Protein AF-A0A7C6KK44-F1 (afdb_monomer_lite)

Sequence (129 aa):
MARHRYSEIKTEFVRRELRRTRWKNRDYIHTLMLVEDLYAQGGPKHWPEGMGLRAISQRYPMAVHAIRSELIDGKVLSDEELRAWLAERRREEERRRKEWEEEHRRRREQEREDERLDREEWLQAGGLP

Radius of gyration: 24.21 Å; chains: 1; bounding box: 52×34×70 Å

Structure (mmCIF, N/CA/C/O backbone):
data_AF-A0A7C6KK44-F1
#
_entry.id   AF-A0A7C6KK44-F1
#
loop_
_atom_site.group_PDB
_atom_site.id
_atom_site.type_symbol
_atom_site.label_atom_id
_atom_site.label_alt_id
_atom_site.label_comp_id
_atom_site.label_asym_id
_atom_site.label_entity_id
_atom_site.label_seq_id
_atom_site.pdbx_PDB_ins_code
_atom_site.Cartn_x
_atom_site.Cartn_y
_atom_site.Cartn_z
_atom_site.occupancy
_atom_site.B_iso_or_equiv
_atom_site.auth_seq_id
_atom_site.auth_comp_id
_atom_site.auth_asym_id
_atom_site.auth_atom_id
_atom_site.pdbx_PDB_model_num
ATOM 1 N N . MET A 1 1 ? -15.683 -22.431 7.179 1.00 47.00 1 MET A N 1
ATOM 2 C CA . MET A 1 1 ? -15.301 -21.051 7.550 1.00 47.00 1 MET A CA 1
ATOM 3 C C . MET A 1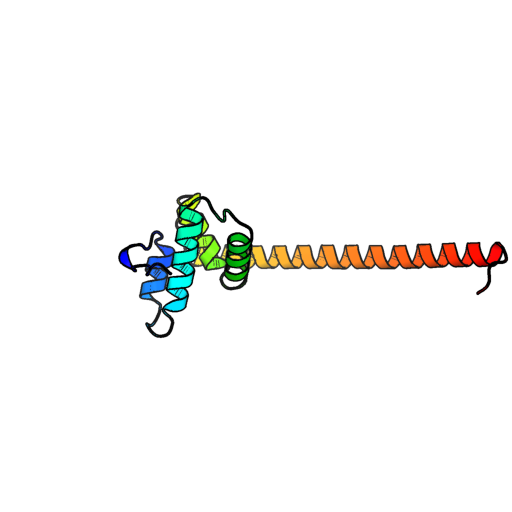 1 ? -15.623 -20.857 9.019 1.00 47.00 1 MET A C 1
ATOM 5 O O . MET A 1 1 ? -16.772 -21.070 9.394 1.00 47.00 1 MET A O 1
ATOM 9 N N . ALA A 1 2 ? -14.625 -20.556 9.852 1.00 54.94 2 ALA A N 1
ATOM 10 C CA . ALA A 1 2 ? -14.870 -20.212 11.249 1.00 54.94 2 ALA A CA 1
ATOM 11 C C . ALA A 1 2 ? -15.758 -18.957 11.301 1.00 54.94 2 ALA A C 1
ATOM 13 O O . ALA A 1 2 ? -15.562 -18.024 10.523 1.00 54.94 2 ALA A O 1
ATOM 14 N N . ARG A 1 3 ? -16.780 -18.951 12.160 1.00 64.19 3 ARG A N 1
ATOM 15 C CA . ARG A 1 3 ? -17.592 -17.750 12.381 1.00 64.19 3 ARG A CA 1
ATOM 16 C C . ARG A 1 3 ? -16.794 -16.812 13.277 1.00 64.19 3 ARG A C 1
ATOM 18 O O . ARG A 1 3 ? -16.680 -17.095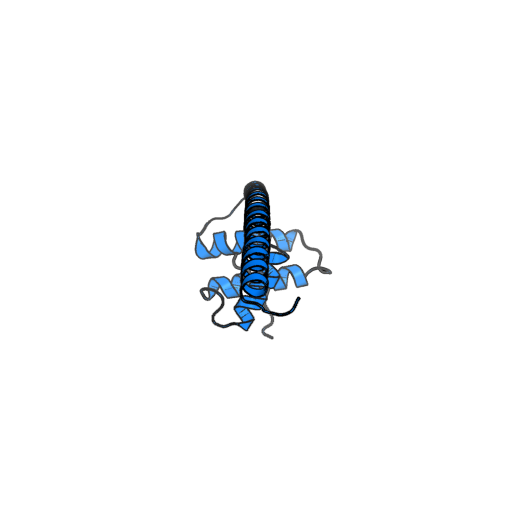 14.465 1.00 64.19 3 ARG A O 1
ATOM 25 N N . HIS A 1 4 ? -16.278 -15.720 12.723 1.00 76.31 4 HIS A N 1
ATOM 26 C CA . HIS A 1 4 ? -15.697 -14.653 13.534 1.00 76.31 4 HIS A CA 1
ATOM 27 C C . HIS A 1 4 ? -16.779 -14.057 14.436 1.00 76.31 4 HIS A C 1
ATOM 29 O O . HIS A 1 4 ? -17.857 -13.681 13.960 1.00 76.31 4 HIS A O 1
ATOM 35 N N . ARG A 1 5 ? -16.512 -13.980 15.741 1.00 90.50 5 ARG A N 1
ATOM 36 C CA . ARG A 1 5 ? -17.406 -13.290 16.678 1.00 90.50 5 ARG A CA 1
ATOM 37 C C . ARG A 1 5 ? -16.969 -11.840 16.807 1.00 90.50 5 ARG A C 1
ATOM 39 O O . ARG A 1 5 ? -15.789 -11.574 16.974 1.00 90.50 5 ARG A O 1
ATOM 46 N N . TYR A 1 6 ? -17.903 -10.887 16.812 1.00 92.06 6 TYR A N 1
ATOM 47 C CA . TYR A 1 6 ? -17.559 -9.461 16.969 1.00 92.06 6 TYR A CA 1
ATOM 48 C C . TYR A 1 6 ? -16.846 -9.139 18.296 1.00 92.06 6 TYR A C 1
ATOM 50 O O . TYR A 1 6 ? -16.189 -8.111 18.406 1.00 92.06 6 TYR A O 1
ATOM 58 N N . SER A 1 7 ? -16.924 -10.027 19.292 1.00 91.81 7 SER A N 1
ATOM 59 C CA . SER A 1 7 ? -16.136 -9.948 20.527 1.00 91.81 7 SER A CA 1
ATOM 60 C C . SER A 1 7 ? -14.633 -10.196 20.328 1.00 91.81 7 SER A C 1
ATOM 62 O O . SER A 1 7 ? -13.855 -9.898 21.223 1.00 91.81 7 SER A O 1
ATOM 64 N N . GLU A 1 8 ? -14.220 -10.753 19.186 1.00 94.12 8 GLU A N 1
ATOM 65 C CA . GLU A 1 8 ? -12.830 -11.110 18.856 1.00 94.12 8 GLU A CA 1
ATOM 66 C C . GLU A 1 8 ? -12.108 -10.010 18.050 1.00 94.12 8 GLU A C 1
ATOM 68 O O . GLU A 1 8 ? -10.960 -10.208 17.641 1.00 94.12 8 GLU A O 1
ATOM 73 N N . ILE A 1 9 ? -12.768 -8.862 17.822 1.00 96.94 9 ILE A N 1
ATOM 74 C CA . ILE A 1 9 ? -12.169 -7.675 17.192 1.00 96.94 9 ILE A CA 1
ATOM 75 C C . ILE A 1 9 ? -10.981 -7.205 18.033 1.00 96.94 9 ILE A C 1
ATOM 77 O O . ILE A 1 9 ? -11.107 -7.033 19.253 1.00 96.94 9 ILE A O 1
ATOM 81 N N . LYS A 1 10 ? -9.843 -6.962 17.380 1.00 96.25 10 LYS A N 1
ATOM 82 C CA . LYS A 1 10 ? -8.555 -6.721 18.052 1.00 96.25 10 LYS A CA 1
ATOM 83 C C . LYS A 1 10 ? -8.220 -5.233 18.154 1.00 96.25 10 LYS A C 1
ATOM 85 O O . LYS A 1 10 ? -7.777 -4.789 19.212 1.00 96.25 10 LYS A O 1
ATOM 90 N N . THR A 1 11 ? -8.492 -4.477 17.098 1.00 97.88 11 THR A N 1
ATOM 91 C CA . THR A 1 11 ? -8.103 -3.074 16.907 1.00 97.88 11 THR A CA 1
ATOM 92 C C . THR A 1 11 ? -9.230 -2.101 17.248 1.00 97.88 11 THR A C 1
ATOM 94 O O . THR A 1 11 ? -10.419 -2.376 17.045 1.00 97.88 11 THR A O 1
ATOM 97 N N . GLU A 1 12 ? -8.859 -0.922 17.738 1.00 97.56 12 GLU A N 1
ATOM 98 C CA . GLU A 1 12 ? -9.763 0.207 17.955 1.00 97.56 12 GLU A CA 1
ATOM 99 C C . GLU A 1 12 ? -10.352 0.720 16.642 1.00 97.56 12 GLU A C 1
ATOM 101 O O . GLU A 1 12 ? -11.534 1.084 16.599 1.00 97.56 12 GLU A O 1
ATOM 106 N N . PHE A 1 13 ? -9.578 0.692 15.553 1.00 97.88 13 PHE A N 1
ATOM 107 C CA . PHE A 1 13 ? -10.076 1.019 14.222 1.00 97.88 13 PHE A CA 1
ATOM 108 C C . PHE A 1 13 ? -11.314 0.189 13.852 1.00 97.88 13 PHE A C 1
ATOM 110 O O . PHE A 1 13 ? -12.367 0.752 13.539 1.00 97.88 13 PHE A O 1
ATOM 117 N N . VAL A 1 14 ? -11.243 -1.143 13.947 1.00 97.56 14 VAL A N 1
ATOM 118 C CA . VAL A 1 14 ? -12.374 -2.010 13.575 1.00 97.56 14 VAL A CA 1
ATOM 119 C C . VAL A 1 14 ? -13.544 -1.857 14.555 1.00 97.56 14 VAL A C 1
ATOM 121 O O . VAL A 1 14 ? -14.700 -1.840 14.122 1.00 97.56 14 VAL A O 1
ATOM 124 N N . ARG A 1 15 ? -13.289 -1.629 15.854 1.00 97.88 15 ARG A N 1
ATOM 125 C CA . ARG A 1 15 ? -14.349 -1.290 16.833 1.00 97.88 15 ARG A CA 1
ATOM 126 C C . ARG A 1 15 ? -15.064 0.018 16.485 1.00 97.88 15 ARG A C 1
ATOM 128 O O . ARG 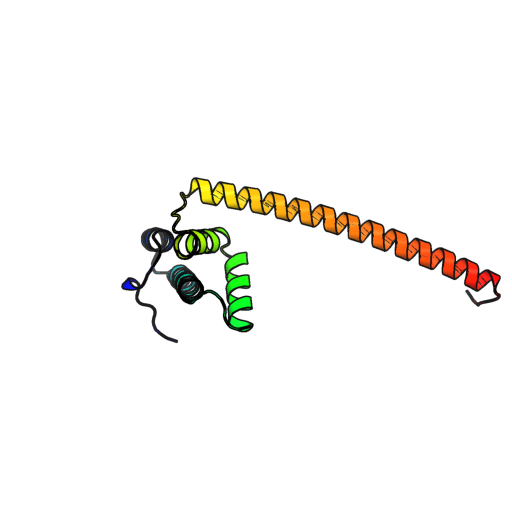A 1 15 ? -16.280 0.140 16.668 1.00 97.88 15 ARG A O 1
ATOM 135 N N . ARG A 1 16 ? -14.334 1.026 16.003 1.00 97.12 16 ARG A N 1
ATOM 136 C CA . ARG A 1 16 ? -14.897 2.304 15.541 1.00 97.12 16 ARG A CA 1
ATOM 137 C C . ARG A 1 16 ? -15.742 2.113 14.283 1.00 97.12 16 ARG A C 1
ATOM 139 O O . ARG A 1 16 ? -16.871 2.602 14.240 1.00 97.12 16 ARG A O 1
ATOM 146 N N . GLU A 1 17 ? -15.240 1.362 13.310 1.00 97.38 17 GLU A N 1
ATOM 147 C CA . GLU A 1 17 ? -15.959 1.078 12.065 1.00 97.38 17 GLU A CA 1
ATOM 148 C C . GLU A 1 17 ? -17.228 0.250 12.299 1.00 97.38 17 GLU A C 1
ATOM 150 O O . GLU A 1 17 ? -18.264 0.548 11.701 1.00 97.38 17 GLU A O 1
ATOM 155 N N . LEU A 1 18 ? -17.203 -0.726 13.217 1.00 97.50 18 LEU A N 1
ATOM 156 C CA . LEU A 1 18 ? -18.387 -1.507 13.590 1.00 97.50 18 LEU A CA 1
ATOM 157 C C . LEU A 1 18 ? -19.525 -0.596 14.076 1.00 97.50 18 LEU A C 1
ATOM 159 O O . LEU A 1 18 ? -20.652 -0.727 13.605 1.00 97.50 18 LEU A O 1
ATOM 163 N N . ARG A 1 19 ? -19.228 0.371 14.956 1.00 97.12 19 ARG A N 1
ATOM 164 C CA . ARG A 1 19 ? -20.219 1.337 15.476 1.00 97.12 19 ARG A CA 1
ATOM 165 C C . ARG A 1 19 ? -20.824 2.229 14.388 1.00 97.12 19 ARG A C 1
ATOM 167 O O . ARG A 1 19 ? -21.947 2.701 14.537 1.00 97.12 19 ARG A O 1
ATOM 174 N N . ARG A 1 20 ? -20.083 2.470 13.303 1.00 95.81 20 ARG A N 1
ATOM 175 C CA . ARG A 1 20 ? -20.495 3.310 12.164 1.00 95.81 20 ARG A CA 1
ATOM 176 C C . ARG A 1 20 ? -21.178 2.505 11.047 1.00 95.81 20 ARG A C 1
ATOM 178 O O . ARG A 1 20 ? -21.816 3.087 10.169 1.00 95.81 20 ARG A O 1
ATOM 185 N N . THR A 1 21 ? -21.075 1.175 11.070 1.00 96.62 21 THR A N 1
ATOM 186 C CA . THR A 1 21 ? -21.532 0.299 9.985 1.00 96.62 21 THR A CA 1
ATOM 187 C C . THR A 1 21 ? -22.928 -0.258 10.251 1.00 96.62 21 THR A C 1
ATOM 189 O O . THR A 1 21 ? -23.188 -0.916 11.252 1.00 96.62 21 THR A O 1
ATOM 192 N N . ARG A 1 22 ? -23.855 -0.049 9.306 1.00 96.94 22 ARG A N 1
ATOM 193 C CA . ARG A 1 22 ? -25.196 -0.660 9.360 1.00 96.94 22 ARG A CA 1
ATOM 194 C C . ARG A 1 22 ? -25.114 -2.171 9.118 1.00 96.94 22 ARG A C 1
ATOM 196 O O . ARG A 1 22 ? -24.350 -2.605 8.262 1.00 96.94 22 ARG A O 1
ATOM 203 N N . TRP A 1 23 ? -26.003 -2.950 9.743 1.00 94.75 23 TRP A N 1
ATOM 204 C CA . TRP A 1 23 ? -26.067 -4.420 9.617 1.00 94.75 23 TRP A CA 1
ATOM 205 C C . TRP A 1 23 ? -26.016 -4.949 8.172 1.00 94.75 23 TRP A C 1
ATOM 207 O O . TRP A 1 23 ? -25.333 -5.932 7.874 1.00 94.75 23 TRP A O 1
ATOM 217 N N . LYS A 1 24 ? -26.696 -4.270 7.239 1.00 96.69 24 LYS A N 1
ATOM 218 C CA . LYS A 1 24 ? -26.695 -4.636 5.812 1.00 96.69 24 LYS A CA 1
ATOM 219 C C . LYS A 1 24 ? -25.295 -4.666 5.176 1.00 96.69 24 LYS A C 1
ATOM 221 O O . LYS A 1 24 ? -25.098 -5.377 4.204 1.00 96.69 24 LYS A O 1
ATOM 226 N N . ASN A 1 25 ? -24.337 -3.939 5.751 1.00 95.38 25 ASN A N 1
ATOM 227 C CA . ASN A 1 25 ? -22.959 -3.819 5.279 1.00 95.38 25 ASN A CA 1
ATOM 228 C C . ASN A 1 25 ? -21.958 -4.583 6.171 1.00 95.38 25 ASN A C 1
ATOM 230 O O . ASN A 1 25 ? -20.759 -4.345 6.072 1.00 95.38 25 ASN A O 1
ATOM 234 N N . ARG A 1 26 ? -22.415 -5.484 7.054 1.00 95.62 26 ARG A N 1
ATOM 235 C CA . ARG A 1 26 ? -21.559 -6.201 8.024 1.00 95.62 26 ARG A CA 1
ATOM 236 C C . ARG A 1 26 ? -20.403 -6.994 7.402 1.00 95.62 26 ARG A C 1
ATOM 238 O O . ARG A 1 26 ? -19.393 -7.196 8.065 1.00 95.62 26 ARG A O 1
ATOM 245 N N . ASP A 1 27 ? -20.513 -7.393 6.135 1.00 94.75 27 ASP A N 1
ATOM 246 C CA . ASP A 1 27 ? -19.446 -8.117 5.431 1.00 94.75 27 ASP A CA 1
ATOM 247 C C . ASP A 1 27 ? -18.172 -7.276 5.274 1.00 94.75 27 ASP A C 1
ATOM 249 O O . ASP A 1 27 ? -17.069 -7.823 5.242 1.00 94.75 27 ASP A O 1
ATOM 253 N N . TYR A 1 28 ? -18.300 -5.943 5.265 1.00 96.31 28 TYR A N 1
ATOM 254 C CA . TYR A 1 28 ? -17.153 -5.043 5.383 1.00 96.31 28 TYR A CA 1
ATOM 255 C C . TYR A 1 28 ? -16.407 -5.283 6.700 1.00 96.31 28 TYR A C 1
ATOM 257 O O . TYR A 1 28 ? -15.201 -5.501 6.678 1.00 96.31 28 TYR A O 1
ATOM 265 N N . ILE A 1 29 ? -17.119 -5.353 7.829 1.00 97.44 29 ILE A N 1
ATOM 266 C CA . ILE A 1 29 ? -16.508 -5.626 9.137 1.00 97.44 29 ILE A CA 1
ATOM 267 C C . ILE A 1 29 ? -15.889 -7.024 9.177 1.00 97.44 29 ILE A C 1
ATOM 269 O O . ILE A 1 29 ? -14.765 -7.160 9.644 1.00 97.44 29 ILE A O 1
ATOM 273 N N . HIS A 1 30 ? -16.551 -8.046 8.626 1.00 95.50 30 HIS A N 1
ATOM 274 C CA . HIS A 1 30 ? -15.950 -9.383 8.517 1.00 95.50 30 HIS A CA 1
ATOM 275 C C . HIS A 1 30 ? -14.649 -9.368 7.706 1.00 95.50 30 HIS A C 1
ATOM 277 O O . HIS A 1 30 ? -13.683 -10.031 8.076 1.00 95.50 30 HIS A O 1
ATOM 283 N N . THR A 1 31 ? -14.605 -8.583 6.626 1.00 96.25 31 THR A N 1
ATOM 284 C CA . THR A 1 31 ? -13.388 -8.404 5.824 1.00 96.25 31 THR A CA 1
ATOM 285 C C . THR A 1 31 ? -12.278 -7.757 6.650 1.00 96.25 31 THR A C 1
ATOM 287 O O . THR A 1 31 ? -11.135 -8.196 6.575 1.00 96.25 31 THR A O 1
ATOM 290 N N . LEU A 1 32 ? -12.597 -6.744 7.462 1.00 97.31 32 LEU A N 1
ATOM 291 C CA . LEU A 1 32 ? -11.611 -6.117 8.342 1.00 97.31 32 LEU A CA 1
ATOM 292 C C . LEU A 1 32 ? -11.105 -7.080 9.422 1.00 97.31 32 LEU A C 1
ATOM 294 O O . LEU A 1 32 ? -9.902 -7.157 9.636 1.00 97.31 32 LEU A O 1
ATOM 298 N N . MET A 1 33 ? -11.991 -7.860 10.042 1.00 96.81 33 MET A N 1
ATOM 299 C CA . MET A 1 33 ? -11.612 -8.873 11.036 1.00 96.81 33 MET A CA 1
ATOM 300 C C . MET A 1 33 ? -10.686 -9.946 10.447 1.00 96.81 33 MET A C 1
ATOM 302 O O . MET A 1 33 ? -9.733 -10.360 11.098 1.00 96.81 33 MET A O 1
ATOM 306 N N . LEU A 1 34 ? -10.907 -10.349 9.191 1.00 94.62 34 LEU A N 1
ATOM 307 C CA . LEU A 1 34 ? -9.992 -11.252 8.487 1.00 94.62 34 LEU A CA 1
ATOM 308 C C . LEU A 1 34 ? -8.590 -10.636 8.338 1.00 94.62 34 LEU A C 1
ATOM 310 O O . LEU A 1 34 ? -7.589 -11.329 8.499 1.00 94.62 34 LEU A O 1
ATOM 314 N N . VAL A 1 35 ? -8.505 -9.334 8.049 1.00 96.44 35 VAL A N 1
ATOM 315 C CA . VAL A 1 35 ? -7.221 -8.615 7.984 1.00 96.44 35 VAL A CA 1
ATOM 316 C C . VAL A 1 35 ? -6.553 -8.554 9.359 1.00 96.44 35 VAL A C 1
ATOM 318 O O . VAL A 1 35 ? -5.343 -8.764 9.444 1.00 96.44 35 VAL A O 1
ATOM 321 N N . GLU A 1 36 ? -7.316 -8.305 10.428 1.00 96.75 36 GLU A N 1
ATOM 322 C CA . GLU A 1 36 ? -6.790 -8.350 11.799 1.00 96.75 36 GLU A CA 1
ATOM 323 C C . GLU A 1 36 ? -6.184 -9.718 12.119 1.00 96.75 36 GLU A C 1
ATOM 325 O O . GLU A 1 36 ? -5.078 -9.787 12.650 1.00 96.75 36 GLU A O 1
ATOM 330 N N . ASP A 1 37 ? -6.877 -10.802 11.768 1.00 94.50 37 ASP A N 1
ATOM 331 C CA . ASP A 1 37 ? -6.402 -12.164 12.013 1.00 94.50 37 ASP A CA 1
ATOM 332 C C . ASP A 1 37 ? -5.134 -12.487 11.223 1.00 94.50 37 ASP A C 1
ATOM 334 O O . ASP A 1 37 ? -4.205 -13.074 11.779 1.00 94.50 37 ASP A O 1
ATOM 338 N N . LEU A 1 38 ? -5.056 -12.054 9.962 1.00 94.81 38 LEU A N 1
ATOM 339 C CA . LEU A 1 38 ? -3.849 -12.217 9.152 1.00 94.81 38 LEU A CA 1
ATOM 340 C C . LEU A 1 38 ? -2.648 -11.517 9.795 1.00 94.81 38 LEU A C 1
ATOM 342 O O . LEU A 1 38 ? -1.597 -12.135 9.951 1.00 94.81 38 LEU A O 1
ATOM 346 N N . TYR A 1 39 ? -2.785 -10.255 10.211 1.00 95.62 39 TYR A N 1
ATOM 347 C CA . TYR A 1 39 ? -1.676 -9.540 10.852 1.00 95.62 39 TYR A CA 1
ATOM 348 C C . TYR A 1 39 ? -1.342 -10.078 12.245 1.00 95.62 39 TYR A C 1
ATOM 350 O O . TYR A 1 39 ? -0.162 -10.212 12.564 1.00 95.62 39 TYR A O 1
ATOM 358 N N . ALA A 1 40 ? -2.342 -10.459 13.042 1.00 93.81 40 ALA A N 1
ATOM 359 C CA . ALA A 1 40 ? -2.127 -11.055 14.361 1.00 93.81 40 ALA A CA 1
ATOM 360 C C . ALA A 1 40 ? -1.350 -12.384 14.292 1.00 93.81 40 ALA A C 1
ATOM 362 O O . ALA A 1 40 ? -0.654 -12.741 15.239 1.00 93.81 40 ALA A O 1
ATOM 363 N N . GLN A 1 41 ? -1.435 -13.110 13.172 1.00 92.81 41 GLN A N 1
ATOM 364 C CA . GLN A 1 41 ? -0.699 -14.357 12.936 1.00 92.81 41 GLN A CA 1
ATOM 365 C C . GLN A 1 41 ? 0.697 -14.161 12.316 1.00 92.81 41 GLN A C 1
ATOM 367 O O . GLN A 1 41 ? 1.343 -15.153 11.962 1.00 92.81 41 GLN A O 1
ATOM 372 N N . GLY A 1 42 ? 1.166 -12.915 12.187 1.00 91.56 42 GLY A N 1
ATOM 373 C CA . GLY A 1 42 ? 2.456 -12.576 11.578 1.00 91.56 42 GLY A CA 1
ATOM 374 C C . GLY A 1 42 ? 2.395 -12.278 10.076 1.00 91.56 42 GLY A C 1
ATOM 375 O O . GLY A 1 42 ? 3.437 -12.179 9.435 1.00 91.56 42 GLY A O 1
ATOM 376 N N . GLY A 1 43 ? 1.198 -12.111 9.509 1.00 91.19 43 GLY A N 1
ATOM 377 C CA . GLY A 1 43 ? 0.983 -11.834 8.089 1.00 91.19 43 GLY A CA 1
ATOM 378 C C . GLY A 1 43 ? 0.656 -13.080 7.251 1.00 91.19 43 GLY A C 1
ATOM 379 O O . GLY A 1 43 ? 0.517 -14.179 7.791 1.00 91.19 43 GLY A O 1
ATOM 380 N N . PRO A 1 44 ? 0.499 -12.914 5.922 1.00 91.56 44 PRO A N 1
ATOM 381 C CA . PRO A 1 44 ? 0.160 -14.008 5.015 1.00 91.56 44 PRO A CA 1
ATOM 382 C C . PRO A 1 44 ? 1.292 -15.040 4.951 1.00 91.56 44 PRO A C 1
ATOM 384 O O . PRO A 1 44 ? 2.444 -14.692 4.688 1.00 91.56 44 PRO A O 1
ATOM 387 N N . LYS A 1 45 ? 0.956 -16.317 5.148 1.00 91.88 45 LYS A N 1
ATOM 388 C CA . LYS A 1 45 ? 1.911 -17.439 5.167 1.00 91.88 45 LYS A CA 1
ATOM 389 C C . LYS A 1 45 ? 1.996 -18.159 3.829 1.00 91.88 45 LYS A C 1
ATOM 391 O O . LYS A 1 45 ? 2.975 -18.850 3.562 1.00 91.88 45 LYS A O 1
ATOM 396 N N . HIS A 1 46 ? 0.983 -18.002 2.981 1.00 92.75 46 HIS A N 1
ATOM 397 C CA . HIS A 1 46 ? 0.951 -18.615 1.659 1.00 92.75 46 HIS A CA 1
ATOM 398 C C . HIS A 1 46 ? 0.408 -17.679 0.579 1.00 92.75 46 HIS A C 1
ATOM 400 O O . HIS A 1 46 ? -0.283 -16.694 0.842 1.00 92.75 46 HIS A O 1
ATOM 406 N N . TRP A 1 47 ? 0.698 -18.019 -0.679 1.00 90.25 47 TRP A N 1
ATOM 407 C CA . TRP A 1 47 ? 0.376 -17.184 -1.836 1.00 90.25 47 TRP A CA 1
ATOM 408 C C . TRP A 1 47 ? -1.104 -16.757 -1.921 1.00 90.25 47 TRP A C 1
ATOM 410 O O . TRP A 1 47 ? -1.357 -15.564 -2.111 1.00 90.25 47 TRP A O 1
ATOM 420 N N . PRO A 1 48 ? -2.097 -17.649 -1.698 1.00 92.06 48 PRO A N 1
ATOM 421 C CA . PRO A 1 48 ? -3.503 -17.239 -1.664 1.00 92.06 48 PRO A CA 1
ATOM 422 C C . PRO A 1 48 ? -3.838 -16.158 -0.625 1.00 92.06 48 PRO A C 1
ATOM 424 O O . PRO A 1 48 ? -4.576 -15.227 -0.941 1.00 92.06 48 PRO A O 1
ATOM 427 N N . GLU A 1 49 ? -3.283 -16.238 0.589 1.00 91.88 49 GLU A N 1
ATOM 428 C CA . GLU A 1 49 ? -3.481 -15.218 1.628 1.00 91.88 49 GLU A CA 1
ATOM 429 C C . GLU A 1 49 ? -2.845 -13.892 1.215 1.00 91.88 49 GLU A C 1
ATOM 431 O O . GLU A 1 49 ? -3.458 -12.840 1.380 1.00 91.88 49 GLU A O 1
ATOM 436 N N . GLY A 1 50 ? -1.651 -13.940 0.616 1.00 93.44 50 GLY A N 1
ATOM 437 C CA . GLY A 1 50 ? -0.975 -12.753 0.092 1.00 93.44 50 GLY A CA 1
ATOM 438 C C . GLY A 1 50 ? -1.793 -12.052 -0.995 1.00 93.44 50 GLY A C 1
ATOM 439 O O . GLY A 1 50 ? -1.966 -10.833 -0.958 1.00 93.44 50 GLY A O 1
ATOM 440 N N . MET A 1 51 ? -2.366 -12.816 -1.927 1.00 95.12 51 MET A N 1
ATOM 441 C CA . MET A 1 51 ? -3.245 -12.283 -2.974 1.00 95.12 51 MET A CA 1
ATOM 442 C C . MET A 1 51 ? -4.550 -11.718 -2.403 1.00 95.12 51 MET A C 1
ATOM 444 O O . MET A 1 51 ? -4.974 -10.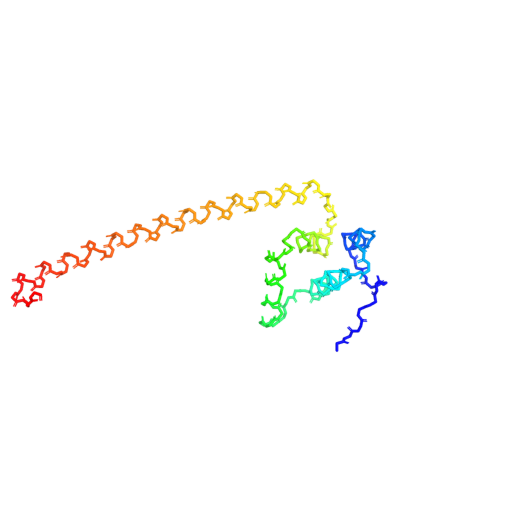633 -2.806 1.00 95.12 51 MET A O 1
ATOM 448 N N . GLY A 1 52 ? -5.158 -12.409 -1.434 1.00 93.38 52 GLY A N 1
ATOM 449 C CA . GLY A 1 52 ? -6.349 -11.932 -0.732 1.00 93.38 52 GLY A CA 1
ATOM 450 C C . GLY A 1 52 ? -6.094 -10.612 -0.004 1.00 93.38 52 GLY A C 1
ATOM 451 O O . GLY A 1 52 ? -6.814 -9.634 -0.217 1.00 93.38 52 GLY A O 1
ATOM 452 N N . LEU A 1 53 ? -5.016 -10.544 0.780 1.00 95.31 53 LEU A N 1
ATOM 453 C CA . LEU A 1 53 ? -4.612 -9.326 1.478 1.00 95.31 53 LEU A CA 1
ATOM 454 C C . LEU A 1 53 ? -4.312 -8.193 0.493 1.00 95.31 53 LEU A C 1
ATOM 456 O O . LEU A 1 53 ? -4.733 -7.060 0.728 1.00 95.31 53 LEU A O 1
ATOM 460 N N . ARG A 1 54 ? -3.647 -8.477 -0.635 1.00 95.31 54 ARG A N 1
ATOM 461 C CA . ARG A 1 54 ? -3.384 -7.482 -1.686 1.00 95.31 54 ARG A CA 1
ATOM 462 C C . ARG A 1 54 ? -4.679 -6.904 -2.257 1.00 95.31 54 ARG A C 1
ATOM 464 O O . ARG A 1 54 ? -4.795 -5.683 -2.352 1.00 95.31 54 ARG A O 1
ATOM 471 N N . ALA A 1 55 ? -5.653 -7.748 -2.593 1.00 95.25 55 ALA A N 1
ATOM 472 C CA . ALA A 1 55 ? -6.943 -7.302 -3.120 1.00 95.25 55 ALA A CA 1
ATOM 473 C C . ALA A 1 55 ? -7.697 -6.420 -2.106 1.00 95.25 55 ALA A C 1
ATOM 475 O O . ALA A 1 55 ? -8.204 -5.351 -2.454 1.00 95.25 55 ALA A O 1
ATOM 476 N N . ILE A 1 56 ? -7.707 -6.817 -0.828 1.00 96.06 56 ILE A N 1
ATOM 477 C CA . ILE A 1 56 ? -8.313 -6.021 0.248 1.00 96.06 56 ILE A CA 1
ATOM 478 C C . ILE A 1 56 ? -7.564 -4.693 0.432 1.00 96.06 56 ILE A C 1
ATOM 480 O O . ILE A 1 56 ? -8.200 -3.650 0.548 1.00 96.06 56 ILE A O 1
ATOM 484 N N . SER A 1 57 ? -6.230 -4.698 0.376 1.00 95.69 57 SER A N 1
ATOM 485 C CA . SER A 1 57 ? -5.385 -3.498 0.510 1.00 95.69 57 SER A CA 1
ATOM 486 C C . SER A 1 57 ? -5.570 -2.495 -0.624 1.00 95.69 57 SER A C 1
ATOM 488 O O . SER A 1 57 ? -5.381 -1.297 -0.424 1.00 95.69 57 SER A O 1
ATOM 490 N N . GLN A 1 58 ? -5.928 -2.962 -1.820 1.00 94.44 58 GLN A N 1
ATOM 491 C CA . GLN A 1 58 ? -6.282 -2.091 -2.940 1.00 94.44 58 GLN A CA 1
ATOM 492 C C . GLN A 1 58 ? -7.668 -1.471 -2.747 1.00 94.44 58 GLN A C 1
ATOM 494 O O . GLN A 1 58 ? -7.858 -0.289 -3.023 1.00 94.44 58 GLN A O 1
ATOM 499 N N . ARG A 1 59 ? -8.630 -2.252 -2.243 1.00 95.88 59 ARG A N 1
ATOM 500 C CA . ARG A 1 59 ? -10.011 -1.798 -2.038 1.00 95.88 59 ARG A CA 1
ATOM 501 C C . ARG A 1 59 ? -10.172 -0.887 -0.818 1.00 95.88 59 ARG A C 1
ATOM 503 O O . ARG A 1 59 ? -10.919 0.085 -0.879 1.00 95.88 59 ARG A O 1
ATOM 510 N N . TYR A 1 60 ? -9.479 -1.194 0.276 1.00 96.19 60 TYR A N 1
ATOM 511 C CA . TYR A 1 60 ? -9.590 -0.518 1.572 1.00 96.19 60 TYR A CA 1
ATOM 512 C C . TYR A 1 60 ? -8.210 -0.143 2.142 1.00 96.19 60 TYR A C 1
ATOM 514 O O . TYR A 1 60 ? -7.854 -0.565 3.245 1.00 96.19 60 TYR A O 1
ATOM 522 N N . PRO A 1 61 ? -7.414 0.670 1.423 1.00 96.38 61 PRO A N 1
ATOM 523 C CA . PRO A 1 61 ? -6.022 0.945 1.780 1.00 96.38 61 PRO A CA 1
ATOM 524 C C . PRO A 1 61 ? -5.861 1.566 3.171 1.00 96.38 61 PRO A C 1
ATOM 526 O O . PRO A 1 61 ? -4.968 1.168 3.912 1.00 96.38 61 PRO A O 1
ATOM 529 N N . MET A 1 62 ? -6.738 2.503 3.547 1.00 96.94 62 MET A N 1
ATOM 530 C CA . MET A 1 62 ? -6.710 3.131 4.874 1.00 96.94 62 MET A CA 1
ATOM 531 C C . MET A 1 62 ? -7.009 2.138 5.994 1.00 96.94 62 MET A C 1
ATOM 533 O O . MET A 1 62 ? -6.329 2.161 7.011 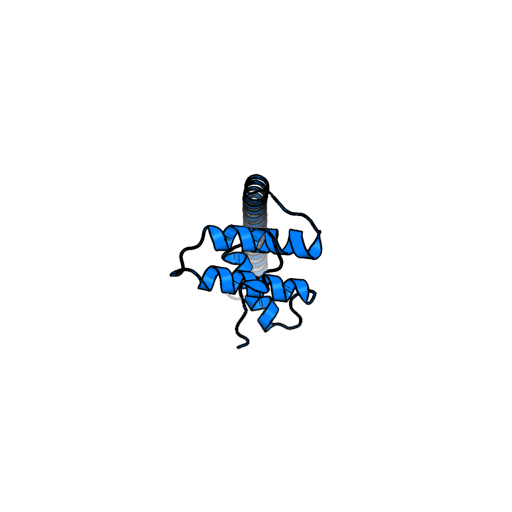1.00 96.94 62 MET A O 1
ATOM 537 N N . ALA A 1 63 ? -8.006 1.270 5.810 1.00 97.31 63 ALA A N 1
ATOM 538 C CA . ALA A 1 63 ? -8.403 0.315 6.837 1.00 97.31 63 ALA A CA 1
ATOM 539 C C . ALA A 1 63 ? -7.296 -0.709 7.099 1.00 97.31 63 ALA A C 1
ATOM 541 O O . ALA A 1 63 ? -6.950 -0.970 8.246 1.00 97.31 63 ALA A O 1
ATOM 542 N N . VAL A 1 64 ? -6.690 -1.236 6.030 1.00 97.38 64 VAL A N 1
ATOM 543 C CA . VAL A 1 64 ? -5.555 -2.160 6.150 1.00 97.38 64 VAL A CA 1
ATOM 544 C C . VAL A 1 64 ? -4.363 -1.478 6.821 1.00 97.38 64 VAL A C 1
ATOM 546 O O . VAL A 1 64 ? -3.734 -2.077 7.689 1.00 97.38 64 VAL A O 1
ATOM 549 N N . HIS A 1 65 ? -4.066 -0.225 6.459 1.00 97.56 65 HIS A N 1
ATOM 550 C CA . HIS A 1 65 ? -2.984 0.526 7.089 1.00 97.56 65 HIS A CA 1
ATOM 551 C C . HIS A 1 65 ? -3.235 0.760 8.582 1.00 97.56 65 HIS A C 1
ATOM 553 O O . HIS A 1 65 ? -2.351 0.472 9.381 1.00 97.56 65 HIS A O 1
ATOM 559 N N . ALA A 1 66 ? -4.444 1.185 8.960 1.00 98.12 66 ALA A N 1
ATOM 560 C CA . ALA A 1 66 ? -4.823 1.383 10.356 1.00 98.12 66 ALA A CA 1
ATOM 561 C C . ALA A 1 66 ? -4.686 0.089 11.175 1.00 98.12 66 ALA A C 1
ATOM 563 O O . ALA A 1 66 ? -4.037 0.088 12.216 1.00 98.12 66 ALA A O 1
ATOM 564 N N . ILE A 1 67 ? -5.224 -1.027 10.667 1.00 98.06 67 ILE A N 1
ATOM 565 C CA . ILE A 1 67 ? -5.141 -2.335 11.336 1.00 98.06 67 ILE A CA 1
ATOM 566 C C . ILE A 1 67 ? -3.685 -2.766 11.517 1.00 98.06 67 ILE A C 1
ATOM 568 O O . ILE A 1 67 ? -3.296 -3.196 12.602 1.00 98.06 67 ILE A O 1
ATOM 572 N N . ARG A 1 68 ? -2.866 -2.638 10.466 1.00 97.25 68 ARG A N 1
ATOM 573 C CA . ARG A 1 68 ? -1.441 -2.969 10.538 1.00 97.25 68 ARG A CA 1
ATOM 574 C C . ARG A 1 68 ? -0.723 -2.097 11.566 1.00 97.25 68 ARG A C 1
ATOM 576 O O . ARG A 1 68 ? 0.049 -2.632 12.350 1.00 97.25 68 ARG A O 1
ATOM 583 N N . SER A 1 69 ? -0.960 -0.788 11.568 1.00 97.44 69 SER A N 1
ATOM 584 C CA . SER A 1 69 ? -0.296 0.122 12.505 1.00 97.44 69 SER A CA 1
ATOM 585 C C . SER A 1 69 ? -0.695 -0.132 13.954 1.00 97.44 69 SER A C 1
ATOM 587 O O . SER A 1 69 ? 0.164 -0.081 14.829 1.00 97.44 69 SER A O 1
ATOM 589 N N . GLU A 1 70 ? -1.944 -0.506 14.220 1.00 98.06 70 GLU A N 1
ATOM 590 C CA . GLU A 1 70 ? -2.351 -0.890 15.572 1.00 98.06 70 GLU A CA 1
ATOM 591 C C . GLU A 1 70 ? -1.742 -2.229 16.010 1.00 98.06 70 GLU A C 1
ATOM 593 O O . GLU A 1 70 ? -1.217 -2.320 17.117 1.00 98.06 70 GLU A O 1
ATOM 598 N N . LEU A 1 71 ? -1.775 -3.261 15.158 1.00 97.00 71 LEU A N 1
ATOM 599 C CA . LEU A 1 71 ? -1.332 -4.610 15.538 1.00 97.00 71 LEU A CA 1
ATOM 600 C C . LEU A 1 71 ? 0.185 -4.805 15.514 1.00 97.00 71 LEU A C 1
ATOM 602 O O . LEU A 1 71 ? 0.702 -5.595 16.298 1.00 97.00 71 LEU A O 1
ATOM 606 N N . ILE A 1 72 ? 0.886 -4.135 14.601 1.00 95.12 72 ILE A N 1
ATOM 607 C CA . ILE A 1 72 ? 2.330 -4.30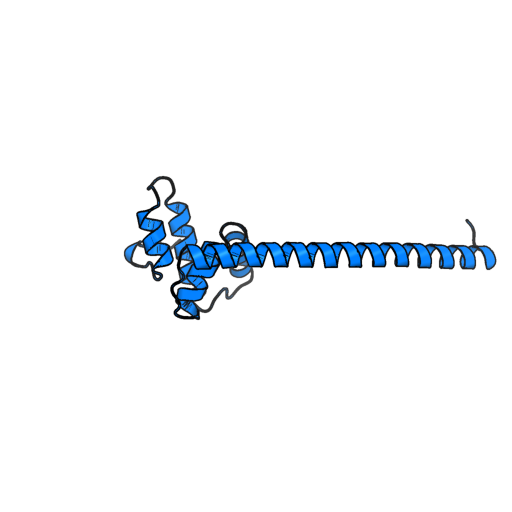7 14.402 1.00 95.12 72 ILE A CA 1
ATOM 608 C C . ILE A 1 72 ? 3.107 -3.176 15.068 1.00 95.12 72 ILE A C 1
ATOM 610 O O . ILE A 1 72 ? 4.081 -3.436 15.770 1.00 95.12 72 ILE A O 1
ATOM 614 N N . ASP A 1 73 ? 2.669 -1.930 14.874 1.00 93.81 73 ASP A N 1
ATOM 615 C CA . ASP A 1 73 ? 3.395 -0.759 15.377 1.00 93.81 73 ASP A CA 1
ATOM 616 C C . ASP A 1 73 ? 2.895 -0.312 16.767 1.00 93.81 73 ASP A C 1
ATOM 618 O O . ASP A 1 73 ? 3.515 0.551 17.389 1.00 93.81 73 ASP A O 1
ATOM 622 N N . GLY A 1 74 ? 1.774 -0.866 17.254 1.00 96.00 74 GLY A N 1
ATOM 623 C CA . GLY A 1 74 ? 1.139 -0.471 18.516 1.00 96.00 74 GLY A CA 1
ATOM 624 C C . GLY A 1 74 ? 0.536 0.938 18.491 1.00 96.00 74 GLY A C 1
ATOM 625 O O . GLY A 1 74 ? 0.357 1.548 19.545 1.00 96.00 74 GLY A O 1
ATOM 626 N N . LYS A 1 75 ? 0.266 1.493 17.301 1.00 96.69 75 LYS A N 1
ATOM 627 C CA . LYS A 1 75 ? -0.148 2.891 17.109 1.00 96.69 75 LYS A CA 1
ATOM 628 C C . LYS A 1 75 ? -1.577 2.993 16.599 1.00 96.69 75 LYS A C 1
ATOM 630 O O . LYS A 1 75 ? -1.881 2.549 15.494 1.00 96.69 75 LYS A O 1
ATOM 635 N N . VAL A 1 76 ? -2.424 3.669 17.371 1.00 97.00 76 VAL A N 1
ATOM 636 C CA . VAL A 1 76 ? -3.770 4.065 16.942 1.00 97.00 76 VAL A CA 1
ATOM 637 C C . VAL A 1 76 ? -3.674 5.391 16.197 1.00 97.00 76 VAL A C 1
ATOM 639 O O . VAL A 1 76 ? -3.258 6.393 16.772 1.00 97.00 76 VAL A O 1
ATOM 642 N N . LEU A 1 77 ? -4.073 5.393 14.927 1.00 95.38 77 LEU A N 1
ATOM 643 C CA . LEU A 1 77 ? -4.074 6.585 14.080 1.00 95.38 77 LEU A CA 1
ATOM 644 C C . LEU A 1 77 ? -5.455 7.254 14.069 1.00 95.38 77 LEU A C 1
ATOM 646 O O . LEU A 1 77 ? -6.506 6.596 14.009 1.00 95.38 77 LEU A O 1
ATOM 650 N N . SER A 1 78 ? -5.449 8.582 14.093 1.00 96.00 78 SER A N 1
ATOM 651 C CA . SER A 1 78 ? -6.638 9.410 13.908 1.00 96.00 78 SER A CA 1
ATOM 652 C C . SER A 1 78 ? -7.161 9.353 12.466 1.00 96.00 78 SER A C 1
ATOM 654 O O . SER A 1 78 ? -6.454 8.992 11.522 1.00 96.00 78 SER A O 1
ATOM 656 N N . ASP A 1 79 ? -8.427 9.742 12.272 1.00 93.75 79 ASP A N 1
ATOM 657 C CA . ASP A 1 79 ? -9.033 9.803 10.933 1.00 93.75 79 ASP A CA 1
ATOM 658 C C . ASP A 1 79 ? -8.308 10.827 10.023 1.00 93.75 79 ASP A C 1
ATOM 660 O O . ASP A 1 79 ? -8.293 10.660 8.803 1.00 93.75 79 ASP A O 1
ATOM 664 N N . GLU A 1 80 ? -7.685 11.862 10.595 1.00 96.69 80 GLU A N 1
ATOM 665 C CA . GLU A 1 80 ? -6.905 12.879 9.875 1.00 96.69 80 GLU A CA 1
ATOM 666 C C . GLU A 1 80 ? -5.545 12.340 9.421 1.00 96.69 80 GLU A C 1
ATOM 668 O O . GLU A 1 80 ? -5.208 12.459 8.241 1.00 96.69 80 GLU A O 1
ATOM 673 N N . GLU A 1 81 ? -4.810 11.661 10.307 1.00 97.06 81 GLU A N 1
ATOM 674 C CA . GLU A 1 81 ? -3.535 11.011 9.972 1.00 97.06 81 GLU A CA 1
ATOM 675 C C . GLU A 1 81 ? -3.712 9.962 8.871 1.00 97.06 81 GLU A C 1
ATOM 677 O O . GLU A 1 81 ? -2.940 9.926 7.913 1.00 97.06 81 GLU A O 1
ATOM 682 N N . LEU A 1 82 ? -4.776 9.154 8.943 1.00 96.44 82 LEU A N 1
ATOM 683 C CA . LEU A 1 82 ? -5.074 8.155 7.915 1.00 96.44 82 LEU A CA 1
ATOM 684 C C . LEU A 1 82 ? -5.384 8.795 6.552 1.00 96.44 82 LEU A C 1
ATOM 686 O O . LEU A 1 82 ? -5.008 8.250 5.510 1.00 96.44 82 LEU A O 1
ATOM 690 N N . ARG A 1 83 ? -6.074 9.944 6.533 1.00 96.19 83 ARG A N 1
ATOM 691 C CA . ARG A 1 83 ? -6.367 10.683 5.291 1.00 96.19 83 ARG A CA 1
ATOM 692 C C . ARG A 1 83 ? -5.113 11.320 4.711 1.00 96.19 83 ARG A C 1
ATOM 694 O O . ARG A 1 83 ? -4.919 11.242 3.499 1.00 96.19 83 ARG A O 1
ATOM 701 N N . ALA A 1 84 ? -4.275 11.915 5.557 1.00 97.19 84 ALA A N 1
ATOM 702 C CA . ALA A 1 84 ? -2.993 12.479 5.151 1.00 97.19 84 ALA A CA 1
ATOM 703 C C . ALA A 1 84 ? -2.084 11.391 4.562 1.00 97.19 84 ALA A C 1
ATOM 705 O O . ALA A 1 84 ? -1.572 11.555 3.455 1.00 97.19 84 ALA A O 1
ATOM 706 N N . TRP A 1 85 ? -1.987 10.241 5.236 1.00 96.81 85 TRP A N 1
ATOM 707 C CA . TRP A 1 85 ? -1.257 9.077 4.742 1.00 96.81 85 TRP A CA 1
ATOM 708 C C . TRP A 1 85 ? -1.776 8.601 3.380 1.00 96.81 85 TRP A C 1
ATOM 710 O O . TRP A 1 85 ? -0.989 8.388 2.457 1.00 96.81 85 TRP A O 1
ATOM 720 N N . LEU A 1 86 ? -3.099 8.474 3.208 1.00 96.19 86 LEU A N 1
ATOM 721 C CA . LEU A 1 86 ? -3.670 8.040 1.931 1.00 96.19 86 LEU A CA 1
ATOM 722 C C . LEU A 1 86 ? -3.394 9.050 0.808 1.00 96.19 86 LEU A C 1
ATOM 724 O O . LEU A 1 86 ? -3.140 8.648 -0.328 1.00 96.19 86 LEU A O 1
ATOM 728 N N . ALA A 1 87 ? -3.469 10.349 1.105 1.00 96.31 87 ALA A N 1
ATOM 729 C CA . ALA A 1 87 ? -3.174 11.399 0.139 1.00 96.31 87 ALA A CA 1
ATOM 730 C C . ALA A 1 87 ? -1.707 11.354 -0.304 1.00 96.31 87 ALA A C 1
ATOM 732 O O . ALA A 1 87 ? -1.435 11.409 -1.503 1.00 96.31 87 ALA A O 1
ATOM 733 N N . GLU A 1 88 ? -0.781 11.191 0.640 1.00 96.62 88 GLU A N 1
ATOM 734 C CA . GLU A 1 88 ? 0.647 11.097 0.341 1.00 96.62 88 GLU A CA 1
ATOM 735 C C . GLU A 1 88 ? 0.971 9.846 -0.477 1.00 96.62 88 GLU A C 1
ATOM 737 O O . GLU A 1 88 ? 1.603 9.936 -1.529 1.00 96.62 88 GLU A O 1
ATOM 742 N N . ARG A 1 89 ? 0.418 8.694 -0.082 1.00 93.81 89 ARG A N 1
ATOM 743 C CA . ARG A 1 89 ? 0.548 7.451 -0.846 1.00 93.81 89 ARG A CA 1
ATOM 744 C C . ARG A 1 89 ? 0.086 7.620 -2.297 1.00 93.81 89 ARG A C 1
ATOM 746 O O . ARG A 1 89 ? 0.757 7.149 -3.209 1.00 93.81 89 ARG A O 1
ATOM 753 N N . ARG A 1 90 ? -1.046 8.292 -2.532 1.00 94.06 90 ARG A N 1
ATOM 754 C CA . ARG A 1 90 ? -1.560 8.531 -3.894 1.00 94.06 90 ARG A CA 1
ATOM 755 C C . ARG A 1 90 ? -0.631 9.414 -4.722 1.00 94.06 90 ARG A C 1
ATOM 757 O O . ARG A 1 90 ? -0.446 9.140 -5.904 1.00 94.06 90 ARG A O 1
ATOM 764 N N . ARG A 1 91 ? -0.043 10.449 -4.116 1.00 96.00 91 ARG A N 1
ATOM 765 C CA . ARG A 1 91 ? 0.947 11.307 -4.788 1.00 96.00 91 ARG A CA 1
ATOM 766 C C . ARG A 1 91 ? 2.194 10.519 -5.162 1.00 96.00 91 ARG A C 1
ATOM 768 O O . ARG A 1 91 ? 2.696 10.665 -6.272 1.00 96.00 91 ARG A O 1
ATOM 775 N N . GLU A 1 92 ? 2.673 9.666 -4.262 1.00 95.12 92 GLU A N 1
ATOM 776 C CA . GLU A 1 92 ? 3.816 8.798 -4.534 1.00 95.12 92 GLU A CA 1
ATOM 777 C C . GLU A 1 92 ? 3.512 7.789 -5.651 1.00 95.12 92 GLU A C 1
ATOM 779 O O . GLU A 1 92 ? 4.324 7.621 -6.560 1.00 95.12 92 GLU A O 1
ATOM 784 N N . GLU A 1 93 ? 2.337 7.152 -5.627 1.00 93.19 93 GLU A N 1
ATOM 785 C CA . GLU A 1 93 ? 1.887 6.244 -6.690 1.00 93.19 93 GLU A CA 1
ATOM 786 C C . GLU A 1 93 ? 1.795 6.963 -8.045 1.00 93.19 93 GLU A C 1
ATOM 788 O O . GLU A 1 93 ? 2.226 6.417 -9.061 1.00 93.19 93 GLU A O 1
ATOM 793 N N . GLU A 1 94 ? 1.292 8.199 -8.074 1.00 95.69 94 GLU A N 1
ATOM 794 C CA . GLU A 1 94 ? 1.245 9.010 -9.293 1.00 95.69 94 GLU A CA 1
ATOM 795 C C . GLU A 1 94 ? 2.646 9.373 -9.798 1.00 95.69 94 GLU A C 1
ATOM 797 O O . GLU A 1 94 ? 2.907 9.265 -10.998 1.00 95.69 94 GLU A O 1
ATOM 802 N N . ARG A 1 95 ? 3.557 9.768 -8.900 1.00 96.31 95 ARG A N 1
ATOM 803 C CA . ARG A 1 95 ? 4.949 10.074 -9.250 1.00 96.31 95 ARG A CA 1
ATOM 804 C C . ARG A 1 95 ? 5.637 8.855 -9.858 1.00 96.31 95 ARG A C 1
ATOM 806 O O . ARG A 1 95 ? 6.156 8.953 -10.964 1.00 96.31 95 ARG A O 1
ATOM 813 N N . ARG A 1 96 ? 5.552 7.699 -9.194 1.00 94.94 96 ARG A N 1
ATOM 814 C CA . ARG A 1 96 ? 6.119 6.437 -9.695 1.00 94.94 96 ARG A CA 1
ATOM 815 C C . ARG A 1 96 ? 5.527 6.035 -11.038 1.00 94.94 96 ARG A C 1
ATOM 817 O O . ARG A 1 96 ? 6.248 5.541 -11.896 1.00 94.94 96 ARG A O 1
ATOM 824 N N . ARG A 1 97 ? 4.222 6.251 -11.237 1.00 95.06 97 ARG A N 1
ATOM 825 C CA . ARG A 1 97 ? 3.579 5.972 -12.524 1.00 95.06 97 ARG A CA 1
ATOM 826 C C . ARG A 1 97 ? 4.152 6.853 -13.633 1.00 95.06 97 ARG A C 1
ATOM 828 O O . ARG A 1 97 ? 4.468 6.327 -14.690 1.00 95.06 97 ARG A O 1
ATOM 835 N N . LYS A 1 98 ? 4.322 8.156 -13.387 1.00 96.12 98 LYS A N 1
ATOM 836 C CA . LYS A 1 98 ? 4.915 9.092 -14.359 1.00 96.12 98 LYS A CA 1
ATOM 837 C C . LYS A 1 98 ? 6.365 8.737 -14.687 1.00 96.12 98 LYS A C 1
ATOM 839 O O . LYS A 1 98 ? 6.721 8.711 -15.859 1.00 96.12 98 LYS A O 1
ATOM 844 N N . GLU A 1 99 ? 7.171 8.432 -13.670 1.00 96.38 99 GLU A N 1
ATOM 845 C CA . GLU A 1 99 ? 8.564 7.993 -13.839 1.00 96.38 99 GLU A CA 1
ATOM 846 C C . GLU A 1 99 ? 8.640 6.718 -14.689 1.00 96.38 99 GLU A C 1
ATOM 848 O O . GLU A 1 99 ? 9.376 6.673 -15.672 1.00 96.38 99 GLU A O 1
ATOM 853 N N . TRP A 1 100 ? 7.814 5.717 -14.369 1.00 95.50 100 TRP A N 1
ATOM 854 C CA . TRP A 1 100 ? 7.743 4.467 -15.124 1.00 95.50 100 TRP A CA 1
ATOM 855 C C . TRP A 1 100 ? 7.271 4.684 -16.567 1.00 95.50 100 TRP A C 1
ATOM 857 O O . TRP A 1 100 ? 7.850 4.118 -17.487 1.00 95.50 100 TRP A O 1
ATOM 867 N N . GLU A 1 101 ? 6.244 5.510 -16.790 1.00 95.94 101 GLU A N 1
ATOM 868 C CA . GLU A 1 101 ? 5.744 5.841 -18.133 1.00 95.94 101 GLU A CA 1
ATOM 869 C C . GLU A 1 101 ? 6.817 6.539 -18.981 1.00 95.94 101 GLU A C 1
ATOM 871 O O . GLU A 1 101 ? 6.965 6.233 -20.167 1.00 95.94 101 GLU A O 1
ATOM 876 N N . GLU A 1 102 ? 7.583 7.454 -18.384 1.00 96.44 102 GLU A N 1
ATOM 877 C CA . GLU A 1 102 ? 8.678 8.146 -19.056 1.00 96.44 102 GLU A CA 1
ATOM 878 C C . GLU A 1 102 ? 9.843 7.205 -19.379 1.00 96.44 102 GLU A C 1
ATOM 880 O O . GLU A 1 102 ? 10.328 7.214 -20.512 1.00 96.44 102 GLU A O 1
ATOM 885 N N . GLU A 1 103 ? 10.254 6.359 -18.434 1.00 96.62 103 GLU A N 1
ATOM 886 C CA . GLU A 1 103 ? 11.279 5.336 -18.655 1.00 96.62 103 GLU A CA 1
ATOM 887 C C . GLU A 1 103 ? 10.861 4.373 -19.773 1.00 96.62 103 GLU A C 1
ATOM 889 O O . GLU A 1 103 ? 11.616 4.140 -20.718 1.00 96.62 103 GLU A O 1
ATOM 894 N N . HIS A 1 104 ? 9.619 3.882 -19.739 1.00 94.62 104 HIS A N 1
ATOM 895 C CA . HIS A 1 104 ? 9.094 3.004 -20.784 1.00 94.62 104 HIS A CA 1
ATOM 896 C C . HIS A 1 104 ? 8.999 3.687 -22.147 1.00 94.62 104 HIS A C 1
ATOM 898 O O . HIS A 1 104 ? 9.139 3.023 -23.178 1.00 94.62 104 HIS A O 1
ATOM 904 N N . ARG A 1 105 ? 8.704 4.992 -22.179 1.00 96.00 105 ARG A N 1
ATOM 905 C CA . ARG A 1 105 ? 8.697 5.770 -23.420 1.00 96.00 105 ARG A CA 1
ATOM 906 C C . ARG A 1 105 ? 10.109 5.878 -23.986 1.00 96.00 105 ARG A C 1
ATOM 908 O O . ARG A 1 105 ? 10.289 5.539 -25.150 1.00 96.00 105 ARG A O 1
ATOM 915 N N . ARG A 1 106 ? 11.088 6.264 -23.160 1.00 95.62 106 ARG A N 1
ATOM 916 C CA . ARG A 1 106 ? 12.502 6.372 -23.558 1.00 95.62 106 ARG A CA 1
ATOM 917 C C . ARG A 1 106 ? 13.042 5.041 -24.066 1.00 95.62 106 ARG A C 1
ATOM 919 O O . ARG A 1 106 ? 13.628 4.996 -25.138 1.00 95.62 106 ARG A O 1
ATOM 926 N N . ARG A 1 107 ? 12.762 3.948 -23.352 1.00 95.81 107 ARG A N 1
ATOM 927 C CA . ARG A 1 107 ? 13.161 2.602 -23.772 1.00 95.81 107 ARG A CA 1
ATOM 928 C C . ARG A 1 107 ? 12.583 2.230 -25.138 1.00 95.81 107 ARG A C 1
ATOM 930 O O . ARG A 1 107 ? 13.312 1.734 -25.980 1.00 95.81 107 ARG A O 1
ATOM 937 N N . ARG A 1 108 ? 11.303 2.523 -25.389 1.00 95.31 108 ARG A N 1
ATOM 938 C CA . ARG A 1 108 ? 10.680 2.267 -26.699 1.00 95.31 108 ARG A CA 1
ATOM 939 C C . ARG A 1 108 ? 11.207 3.168 -27.812 1.00 95.31 108 ARG A C 1
ATOM 941 O O . ARG A 1 108 ? 11.180 2.777 -28.970 1.00 95.31 108 ARG A O 1
ATOM 948 N N . GLU A 1 109 ? 11.603 4.397 -27.504 1.00 95.75 109 GLU A N 1
ATOM 949 C CA . GLU A 1 109 ? 12.280 5.272 -28.469 1.00 95.75 109 GLU A CA 1
ATOM 950 C C . GLU A 1 109 ? 13.662 4.727 -28.821 1.00 95.75 109 GLU A C 1
ATOM 952 O O . GLU A 1 109 ? 13.980 4.661 -30.002 1.00 95.75 109 GLU A O 1
ATOM 957 N N . GLN A 1 110 ? 14.413 4.253 -27.828 1.00 95.75 110 GLN A N 1
ATOM 958 C CA . GLN A 1 110 ? 15.722 3.645 -28.033 1.00 95.75 110 GLN A CA 1
ATOM 959 C C . GLN A 1 110 ? 15.637 2.333 -28.820 1.00 95.75 110 GLN A C 1
ATOM 961 O O . GLN A 1 110 ? 16.308 2.206 -29.830 1.00 95.75 110 GLN A O 1
ATOM 966 N N . GLU A 1 111 ? 14.729 1.422 -28.454 1.00 95.94 111 GLU A N 1
ATOM 967 C CA . GLU A 1 111 ? 14.503 0.169 -29.195 1.00 95.94 111 GLU A CA 1
ATOM 968 C C . GLU A 1 111 ? 14.153 0.428 -30.674 1.00 95.94 111 GLU A C 1
ATOM 970 O O . GLU A 1 111 ? 14.598 -0.308 -31.546 1.00 95.94 111 GLU A O 1
ATOM 975 N N . ARG A 1 112 ? 13.402 1.499 -30.977 1.00 95.00 112 ARG A N 1
ATOM 976 C CA . ARG A 1 112 ? 13.086 1.891 -32.364 1.00 95.00 112 ARG A CA 1
ATOM 977 C C . ARG A 1 112 ? 14.276 2.471 -33.119 1.00 95.00 112 ARG A C 1
ATOM 979 O O . ARG A 1 112 ? 14.356 2.307 -34.332 1.00 95.00 112 ARG A O 1
ATOM 986 N N . GLU A 1 113 ? 15.136 3.208 -32.429 1.00 95.69 113 GLU A N 1
ATOM 987 C CA . GLU A 1 113 ? 16.351 3.765 -33.018 1.00 95.69 113 GLU A CA 1
ATOM 988 C C . GLU A 1 113 ? 17.360 2.655 -33.317 1.00 95.69 113 GLU A C 1
ATOM 990 O O . GLU A 1 113 ? 17.881 2.597 -34.428 1.00 95.69 113 GLU A O 1
ATOM 995 N N . ASP A 1 114 ? 17.550 1.734 -32.372 1.00 96.50 114 ASP A N 1
ATOM 996 C CA . ASP A 1 114 ? 18.404 0.559 -32.534 1.00 96.50 114 ASP A CA 1
ATOM 997 C C . ASP A 1 114 ? 17.898 -0.313 -33.700 1.00 96.50 114 ASP A C 1
ATOM 999 O O . ASP A 1 114 ? 18.658 -0.634 -34.608 1.00 96.50 114 ASP A O 1
ATOM 1003 N N . GLU A 1 115 ? 16.588 -0.592 -33.767 1.00 95.88 115 GLU A N 1
ATOM 1004 C CA . GLU A 1 115 ? 15.980 -1.341 -34.881 1.00 95.88 115 GLU A CA 1
ATOM 1005 C C . GLU A 1 115 ? 16.149 -0.626 -36.235 1.00 95.88 115 GLU A C 1
ATOM 1007 O O . GLU A 1 115 ? 16.318 -1.270 -37.275 1.00 95.88 115 GLU A O 1
ATOM 1012 N N . ARG A 1 116 ? 16.127 0.714 -36.248 1.00 95.88 116 ARG A N 1
ATOM 1013 C CA . ARG A 1 116 ? 16.380 1.502 -37.461 1.00 95.88 116 ARG A CA 1
ATOM 1014 C C . ARG A 1 116 ? 17.825 1.348 -37.932 1.00 95.88 116 ARG A C 1
ATOM 1016 O O . ARG A 1 116 ? 18.029 1.132 -39.125 1.00 95.88 116 ARG A O 1
ATOM 1023 N N . LEU A 1 117 ? 18.791 1.455 -37.021 1.00 96.12 117 LEU A N 1
ATOM 1024 C CA . LEU A 1 117 ? 20.217 1.304 -37.324 1.00 96.12 117 LEU A CA 1
ATOM 1025 C C . LEU A 1 117 ? 20.527 -0.115 -37.811 1.00 96.12 117 LEU A C 1
ATOM 1027 O O . LEU A 1 117 ? 21.122 -0.272 -38.877 1.00 96.12 117 LEU A O 1
ATOM 1031 N N . ASP A 1 118 ? 20.020 -1.133 -37.114 1.00 96.19 118 ASP A N 1
ATOM 1032 C CA . ASP A 1 118 ? 20.159 -2.538 -37.512 1.00 96.19 118 ASP A CA 1
ATOM 1033 C C . ASP A 1 118 ? 19.599 -2.779 -38.923 1.00 96.19 118 ASP A C 1
ATOM 1035 O O . ASP A 1 118 ? 20.203 -3.477 -39.744 1.00 96.19 118 ASP A O 1
ATOM 1039 N N . ARG A 1 119 ? 18.450 -2.169 -39.251 1.00 93.94 119 ARG A N 1
ATOM 1040 C CA . ARG A 1 119 ? 17.852 -2.265 -40.590 1.00 93.94 119 ARG A CA 1
ATOM 1041 C C . ARG A 1 119 ? 18.703 -1.582 -41.660 1.00 93.94 119 ARG A C 1
ATOM 1043 O O . ARG A 1 119 ? 18.794 -2.093 -42.777 1.00 93.94 119 ARG A O 1
ATOM 1050 N N . GLU A 1 120 ? 19.298 -0.432 -41.359 1.00 95.81 120 GLU A N 1
ATOM 1051 C CA . GLU A 1 120 ? 20.206 0.260 -42.280 1.00 95.81 120 GLU A CA 1
ATOM 1052 C C . GLU A 1 120 ? 21.464 -0.575 -42.553 1.00 95.81 120 GLU A C 1
ATOM 1054 O O . GLU A 1 120 ? 21.833 -0.753 -43.718 1.00 95.81 120 GLU A O 1
ATOM 1059 N N . GLU A 1 121 ? 22.072 -1.151 -41.514 1.00 96.25 121 GLU A N 1
ATOM 1060 C CA . GLU A 1 121 ? 23.220 -2.056 -41.646 1.00 96.25 121 GLU A CA 1
ATOM 1061 C C . GLU A 1 121 ? 22.869 -3.312 -42.455 1.00 96.25 121 GLU A C 1
ATOM 1063 O O . GLU A 1 121 ? 23.611 -3.694 -43.365 1.00 96.25 121 GLU A O 1
ATOM 1068 N N . TRP A 1 122 ? 21.707 -3.919 -42.192 1.00 94.31 122 TRP A N 1
ATOM 1069 C CA . TRP A 1 122 ? 21.206 -5.077 -42.937 1.00 94.31 122 TRP A CA 1
ATOM 1070 C C . TRP A 1 122 ? 21.109 -4.797 -44.440 1.00 94.31 122 TRP A C 1
ATOM 1072 O O . TRP A 1 122 ? 21.589 -5.588 -45.256 1.00 94.31 122 TRP A O 1
ATOM 1082 N N . LEU A 1 123 ? 20.535 -3.651 -44.817 1.00 96.00 123 LEU A N 1
ATOM 1083 C CA . LEU A 1 123 ? 20.426 -3.236 -46.216 1.00 96.00 123 LEU A CA 1
ATOM 1084 C C . LEU A 1 123 ? 21.801 -2.971 -46.847 1.00 96.00 123 LEU A C 1
ATOM 1086 O O . LEU A 1 123 ? 22.039 -3.382 -47.984 1.00 96.00 123 LEU A O 1
ATOM 1090 N N . GLN A 1 124 ? 22.721 -2.320 -46.125 1.00 95.06 124 GLN A N 1
ATOM 1091 C CA . GLN A 1 124 ? 24.086 -2.070 -46.611 1.00 95.06 124 GLN A CA 1
ATOM 1092 C C . GLN A 1 124 ? 24.877 -3.363 -46.837 1.00 95.06 124 GLN A C 1
ATOM 1094 O O . GLN A 1 124 ? 25.659 -3.448 -47.784 1.00 95.06 124 GLN A O 1
ATOM 1099 N N . ALA A 1 125 ? 24.637 -4.389 -46.020 1.00 95.50 125 ALA A N 1
ATOM 1100 C CA . ALA A 1 125 ? 25.226 -5.715 -46.184 1.00 95.50 125 ALA A CA 1
ATOM 1101 C C . ALA A 1 125 ? 24.626 -6.523 -47.358 1.00 95.50 125 ALA A C 1
ATOM 1103 O O . ALA A 1 125 ? 25.051 -7.652 -47.605 1.00 95.50 125 ALA A O 1
ATOM 1104 N N . GLY A 1 126 ? 23.655 -5.966 -48.094 1.00 94.00 126 GLY A N 1
ATOM 1105 C CA . GLY A 1 126 ? 22.961 -6.636 -49.199 1.00 94.00 126 GLY A CA 1
ATOM 1106 C C . GLY A 1 126 ? 21.757 -7.474 -48.761 1.00 94.00 126 GLY A C 1
ATOM 1107 O O . GLY A 1 126 ? 21.248 -8.275 -49.549 1.00 94.00 126 GLY A O 1
ATOM 1108 N N . GLY A 1 127 ? 21.303 -7.307 -47.518 1.00 88.50 127 GLY A N 1
ATOM 1109 C CA . GLY A 1 127 ? 20.053 -7.866 -47.024 1.00 88.50 127 GLY A CA 1
ATOM 1110 C C . GLY A 1 127 ? 18.831 -7.280 -47.740 1.00 88.50 127 GLY A C 1
ATOM 1111 O O . GLY A 1 127 ? 18.869 -6.181 -48.293 1.00 88.50 127 GLY A O 1
ATOM 1112 N N . LEU A 1 128 ? 17.730 -8.036 -47.762 1.00 86.25 128 LEU A N 1
ATOM 1113 C CA . LEU A 1 128 ? 16.492 -7.629 -48.436 1.00 86.25 128 LEU A CA 1
ATOM 1114 C C . LEU A 1 128 ? 15.633 -6.674 -47.570 1.00 86.25 128 LEU A C 1
ATOM 1116 O O . LEU A 1 128 ? 15.726 -6.765 -46.345 1.00 86.25 128 LEU A O 1
ATOM 1120 N N . PRO A 1 129 ? 14.805 -5.796 -48.182 1.00 78.81 129 PRO A N 1
ATOM 1121 C CA . PRO A 1 129 ? 14.033 -4.752 -47.487 1.00 78.81 129 PRO A CA 1
ATOM 1122 C C . PRO A 1 129 ? 12.864 -5.188 -46.608 1.00 78.81 129 PRO A C 1
ATOM 1124 O O . PRO A 1 129 ? 12.250 -6.235 -46.912 1.00 78.81 129 PRO A O 1
#

pLDDT: mean 94.21, std 6.76, range [47.0, 98.12]

Foldseek 3Di:
DDDDDPVQDDDPLLVVVVVVDDPVRCVVSVLLVLLLVQVLVVHDPDDVRVVSLVVCCVVCVLSSVQSNCCRPVVDHDDPVRSVVVVVVVVVVVVVVVVVVVVVVVVVVVVVVVVVVVVVVVCVVVVHDD

Secondary structure (DSSP, 8-state):
-----GGG---HHHHHHHHH--GGGHHHHHHHHHHHHHHHTTS--SHHHHHHHHHHHHHSHHHHHHHHHHHTS--PPPHHHHHHHHHHHHHHHHHHHHHHHHHHHHHHHHHHHHHHHHHHHHHHTT---